Protein AF-A0A090T4Z7-F1 (afdb_monomer)

Nearest PDB structures (foldseek):
  2uyq-assembly1_A  TM=8.039E-01  e=2.221E-07  Mycobacterium leprae
  2uyo-assembly1_A  TM=7.825E-01  e=1.669E-07  Mycobacterium leprae
  2ckd-assembly2_B  TM=7.943E-01  e=3.715E-07  Mycobacterium leprae
  6id6-assembly1_A  TM=7.401E-01  e=2.313E-06  Mycobacterium tuberculosis H37Rv
  8tjj-assembly2_C  TM=3.525E-01  e=4.061E-02  uncultured bacterium

Radius of gyration: 16.21 Å; Cα contacts (8 Å, |Δi|>4): 179; chains: 1; bounding box: 37×39×41 Å

Mean predicted aligned error: 6.15 Å

Sequence (151 aa):
MGDTIFKKDATAQGVAKQRYIESLAEPDRRVIYDPYAEYFVLGAGLIKLLGHKLSVWMTRKFARGFHEHLIARTRFIDDVVNQSAAENIERYVILGAGYDSRPYRLDLPSRIKVFEVDQAEVQSQKRAKLPSIFKVPILSHMSVSILIASC

pLDDT: mean 87.09, std 16.36, range [34.16, 98.56]

Secondary structure (DSSP, 8-state):
----SS-TTHHHHHHHHHHHHHHTS-TTT-S---TTGGGG-TTHHHHHHHHHHHHHHHHHHHSTTHHHHHHHHHHHHHHHHHHHHHTT--EEEEET-TT--HHHHS---TTPEEEEEEEHHHHHHHHHHS-GGGSS--TTEEEEEE-----

Organism: NCBI:txid990268

Solvent-accessible surface area (backbone atoms only — not comparable to full-atom values): 8862 Å² total; per-residue (Å²): 139,79,82,62,92,67,60,95,46,53,68,33,33,56,54,25,39,49,44,27,42,42,42,58,37,56,85,92,72,36,87,55,79,42,93,64,25,48,60,62,28,90,60,41,70,58,51,60,74,58,31,25,72,54,52,52,52,53,44,40,73,80,39,72,62,51,61,61,50,55,51,51,52,50,44,53,52,50,52,51,50,54,55,44,62,71,65,77,54,50,70,46,78,38,77,68,31,56,61,68,53,58,90,82,72,49,94,66,60,85,75,38,34,38,34,35,33,33,46,49,67,46,51,50,54,41,59,68,47,48,63,73,87,70,69,55,88,51,95,42,61,48,74,48,59,47,83,78,76,80,128

Foldseek 3Di:
DDPDPDDPLPVLQVLLVLLLLLLQDDPVPRLDHDPQSLLSYDCSVVSNVCHNPNNVVVCCVVPNCPSVVSSVVVNVVLVVVVVVLVVPDQEAEAEQCQLPCCVPPPPRPPSYAYEYEEAPVSVVSNLVRGDPVPVPPPVRYHYDHDDPDDD

Structure (mmCIF, N/CA/C/O backbone):
data_AF-A0A090T4Z7-F1
#
_entry.id   AF-A0A090T4Z7-F1
#
loop_
_atom_site.group_PDB
_atom_site.id
_atom_site.type_symbol
_atom_site.label_atom_id
_atom_site.label_alt_id
_atom_site.label_comp_id
_atom_site.label_asym_id
_atom_site.label_entity_id
_atom_site.label_seq_id
_atom_site.pdbx_PDB_ins_code
_atom_site.Cartn_x
_atom_site.Cartn_y
_atom_site.Cartn_z
_atom_site.occupancy
_atom_site.B_iso_or_equiv
_atom_site.auth_seq_id
_atom_site.auth_comp_id
_atom_site.auth_asym_id
_atom_site.auth_atom_id
_atom_site.pdbx_PDB_model_num
ATOM 1 N N . MET A 1 1 ? 18.750 25.722 5.432 1.00 37.62 1 MET A N 1
ATOM 2 C CA . MET A 1 1 ? 18.620 24.691 4.383 1.00 37.62 1 MET A CA 1
ATOM 3 C C . MET A 1 1 ? 19.520 23.525 4.747 1.00 37.62 1 MET A C 1
ATOM 5 O O . MET A 1 1 ? 20.728 23.642 4.611 1.00 37.62 1 MET A O 1
ATOM 9 N N . GLY A 1 2 ? 18.953 22.457 5.298 1.00 40.75 2 GLY A N 1
ATOM 10 C CA . GLY A 1 2 ? 19.663 21.211 5.576 1.00 40.75 2 GLY A CA 1
ATOM 11 C C . GLY A 1 2 ? 18.868 20.093 4.932 1.00 40.75 2 GLY A C 1
ATOM 12 O O . GLY A 1 2 ? 18.084 19.435 5.609 1.00 40.75 2 GLY A O 1
ATOM 13 N N . ASP A 1 3 ? 18.989 19.962 3.613 1.00 47.12 3 ASP A N 1
ATOM 14 C CA . ASP A 1 3 ? 18.333 18.890 2.875 1.00 47.12 3 ASP A CA 1
ATOM 15 C C . ASP A 1 3 ? 18.965 17.576 3.314 1.00 47.12 3 ASP A C 1
ATOM 17 O O . ASP A 1 3 ? 20.104 17.245 2.981 1.00 47.12 3 ASP A O 1
ATOM 21 N N . THR A 1 4 ? 18.234 16.845 4.148 1.00 49.09 4 THR A N 1
ATOM 22 C CA . THR A 1 4 ? 18.629 15.518 4.588 1.00 49.09 4 THR A CA 1
ATOM 23 C C . THR A 1 4 ? 18.646 14.642 3.340 1.00 49.09 4 THR A C 1
ATOM 25 O O . THR A 1 4 ? 17.604 14.325 2.771 1.00 49.09 4 THR A O 1
ATOM 28 N N . ILE A 1 5 ? 19.847 14.255 2.907 1.00 53.69 5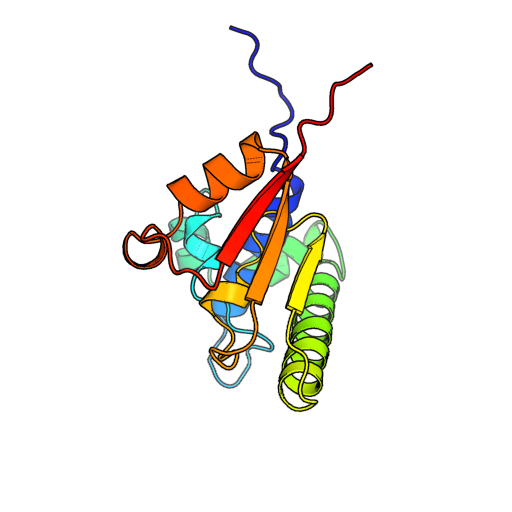 ILE A N 1
ATOM 29 C CA . ILE A 1 5 ? 20.104 13.361 1.763 1.00 53.69 5 ILE A CA 1
ATOM 30 C C . ILE A 1 5 ? 19.323 12.033 1.905 1.00 53.69 5 ILE A C 1
ATOM 32 O O . ILE A 1 5 ? 19.071 11.339 0.922 1.00 53.69 5 ILE A O 1
ATOM 36 N N . PHE A 1 6 ? 18.859 11.713 3.118 1.00 54.25 6 PHE A N 1
ATOM 37 C CA . PHE A 1 6 ? 17.991 10.587 3.427 1.00 54.25 6 PHE A CA 1
ATOM 38 C C . PHE A 1 6 ? 16.596 11.066 3.858 1.00 54.25 6 PHE A C 1
ATOM 40 O O . PHE A 1 6 ? 16.391 11.484 4.999 1.00 54.25 6 PHE A O 1
ATOM 47 N N . LYS A 1 7 ? 15.607 10.989 2.958 1.00 70.38 7 LYS A N 1
ATOM 48 C CA . LYS A 1 7 ? 14.205 11.168 3.359 1.00 70.38 7 LYS A CA 1
ATOM 49 C C . LYS A 1 7 ? 13.801 10.016 4.278 1.00 70.38 7 LYS A C 1
ATOM 51 O O . LYS A 1 7 ? 14.028 8.852 3.947 1.00 70.38 7 LYS A O 1
ATOM 56 N N . LYS A 1 8 ? 13.160 10.326 5.408 1.00 81.75 8 LYS A N 1
ATOM 57 C CA . LYS A 1 8 ? 12.750 9.326 6.414 1.00 81.75 8 LYS A CA 1
ATOM 58 C C . LYS A 1 8 ? 11.761 8.278 5.882 1.00 81.75 8 LYS A C 1
ATOM 60 O O . LYS A 1 8 ? 11.602 7.225 6.487 1.00 81.75 8 LYS A O 1
ATOM 65 N N . ASP A 1 9 ? 11.135 8.535 4.734 1.00 88.62 9 ASP A N 1
ATOM 66 C CA . ASP A 1 9 ? 10.177 7.654 4.067 1.00 88.62 9 ASP A CA 1
ATOM 67 C C . ASP A 1 9 ? 10.770 6.874 2.871 1.00 88.62 9 ASP A C 1
ATOM 69 O O . ASP A 1 9 ? 10.022 6.206 2.156 1.00 88.62 9 ASP A O 1
ATOM 73 N N . ALA A 1 10 ? 12.088 6.925 2.627 1.00 90.12 10 ALA A N 1
ATOM 74 C CA . ALA A 1 10 ? 12.709 6.318 1.442 1.00 90.12 10 ALA A CA 1
ATOM 75 C C . ALA A 1 10 ? 12.385 4.818 1.298 1.00 90.12 10 ALA A C 1
ATOM 77 O O . ALA A 1 10 ? 11.981 4.354 0.228 1.00 90.12 10 ALA A O 1
ATOM 78 N N . THR A 1 11 ? 12.477 4.061 2.395 1.00 91.25 11 THR A N 1
ATOM 79 C CA . THR A 1 11 ? 12.105 2.638 2.418 1.00 91.25 11 THR A CA 1
ATOM 80 C C . THR A 1 11 ? 10.609 2.443 2.159 1.00 91.25 11 THR A C 1
ATOM 82 O O . THR A 1 11 ? 10.229 1.549 1.402 1.00 91.25 11 THR A O 1
ATOM 85 N N . ALA A 1 12 ? 9.750 3.299 2.723 1.00 94.06 12 ALA A N 1
ATOM 86 C CA . ALA A 1 12 ? 8.305 3.240 2.505 1.00 94.06 12 ALA A CA 1
ATOM 87 C C . ALA A 1 12 ? 7.941 3.490 1.030 1.00 94.06 12 ALA A C 1
ATOM 89 O O . ALA A 1 12 ? 7.127 2.751 0.472 1.00 94.06 12 ALA A O 1
ATOM 90 N N . GLN A 1 13 ? 8.598 4.454 0.371 1.00 94.25 13 GLN A N 1
ATOM 91 C CA . GLN A 1 13 ? 8.470 4.691 -1.074 1.00 94.25 13 GLN A CA 1
ATOM 92 C C . GLN A 1 13 ? 8.916 3.474 -1.889 1.00 94.25 13 GLN A C 1
ATOM 94 O O . GLN A 1 13 ? 8.223 3.073 -2.823 1.00 94.25 13 GLN A O 1
ATOM 99 N N . GLY A 1 14 ? 10.049 2.862 -1.529 1.00 94.06 14 GLY A N 1
ATOM 100 C CA . GLY A 1 14 ? 10.571 1.675 -2.208 1.00 94.06 14 GLY A CA 1
ATOM 101 C C . GLY A 1 14 ? 9.597 0.497 -2.169 1.00 94.06 14 GLY A C 1
ATOM 102 O O . GLY A 1 14 ? 9.339 -0.124 -3.200 1.00 94.06 14 GLY A O 1
ATOM 103 N N . VAL A 1 15 ? 8.997 0.226 -1.006 1.00 96.38 15 VAL A N 1
ATOM 104 C CA . VAL A 1 15 ? 7.994 -0.840 -0.864 1.00 96.38 15 VAL A CA 1
ATOM 105 C C . VAL A 1 15 ? 6.701 -0.485 -1.609 1.00 96.38 15 VAL A C 1
ATOM 107 O O . VAL A 1 15 ? 6.181 -1.329 -2.340 1.00 96.38 15 VAL A O 1
ATOM 110 N N . ALA A 1 16 ? 6.202 0.752 -1.486 1.00 97.44 16 ALA A N 1
ATOM 111 C CA . ALA A 1 16 ? 5.013 1.202 -2.215 1.00 97.44 16 ALA A CA 1
ATOM 112 C C . ALA A 1 16 ? 5.200 1.095 -3.736 1.00 97.44 16 ALA A C 1
ATOM 114 O O . ALA A 1 16 ? 4.309 0.618 -4.432 1.00 97.44 16 ALA A O 1
ATOM 115 N N . LYS A 1 17 ? 6.392 1.422 -4.250 1.00 97.62 17 LYS A N 1
ATOM 116 C CA . LYS A 1 17 ? 6.742 1.266 -5.667 1.00 97.62 17 LYS A CA 1
ATOM 117 C C . LYS A 1 17 ? 6.597 -0.171 -6.152 1.00 97.62 17 LYS A C 1
ATOM 119 O O . LYS A 1 17 ? 6.072 -0.378 -7.239 1.00 97.62 17 LYS A O 1
ATOM 124 N N . GLN A 1 18 ? 7.037 -1.158 -5.375 1.00 98.12 18 GLN A N 1
ATOM 125 C CA . GLN A 1 18 ? 6.916 -2.558 -5.792 1.00 98.12 18 GLN A CA 1
ATOM 126 C C . GLN A 1 18 ? 5.454 -3.016 -5.816 1.00 98.12 18 GLN A C 1
ATOM 128 O O . GLN A 1 18 ? 5.050 -3.673 -6.772 1.00 98.12 18 GLN A O 1
ATOM 133 N N . ARG A 1 19 ? 4.637 -2.587 -4.842 1.00 98.44 19 ARG A N 1
ATOM 134 C CA . ARG A 1 19 ? 3.186 -2.845 -4.861 1.00 98.44 19 ARG A CA 1
ATOM 135 C C . ARG A 1 19 ? 2.483 -2.149 -6.025 1.00 98.44 19 ARG A C 1
ATOM 137 O O . ARG A 1 19 ? 1.590 -2.736 -6.628 1.00 98.44 19 ARG A O 1
ATOM 144 N N . TYR A 1 20 ? 2.910 -0.933 -6.371 1.00 98.56 20 TYR A N 1
ATOM 145 C CA . TYR A 1 20 ? 2.409 -0.230 -7.548 1.00 98.56 20 TYR A CA 1
ATOM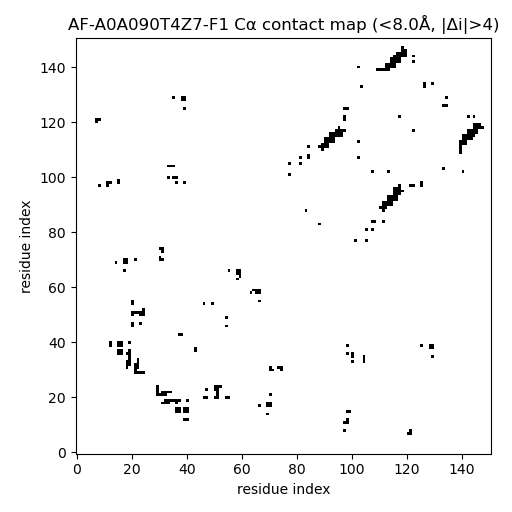 146 C C . TYR A 1 20 ? 2.748 -0.986 -8.831 1.00 98.56 20 TYR A C 1
ATOM 148 O O . TYR A 1 20 ? 1.849 -1.246 -9.621 1.00 98.56 20 TYR A O 1
ATOM 156 N N . ILE A 1 21 ? 4.015 -1.390 -9.003 1.00 98.31 21 ILE A N 1
ATOM 157 C CA . ILE A 1 21 ? 4.453 -2.197 -10.149 1.00 98.31 21 ILE A CA 1
ATOM 158 C C . ILE A 1 21 ? 3.560 -3.427 -10.280 1.00 98.31 21 ILE A C 1
ATOM 160 O O . ILE A 1 21 ? 3.002 -3.627 -11.350 1.00 98.31 21 ILE A O 1
ATOM 164 N N . GLU A 1 22 ? 3.367 -4.193 -9.203 1.00 98.44 22 GLU A N 1
ATOM 165 C CA . GLU A 1 22 ? 2.517 -5.391 -9.217 1.00 98.44 22 GLU A CA 1
ATOM 166 C C . GLU A 1 22 ? 1.052 -5.087 -9.551 1.00 98.44 22 GLU A C 1
ATOM 168 O O . GLU A 1 22 ? 0.413 -5.834 -10.283 1.00 98.44 22 GLU A O 1
ATOM 173 N N . SER A 1 23 ? 0.534 -3.944 -9.105 1.00 98.19 23 SER A N 1
ATOM 174 C CA . SER A 1 23 ? -0.836 -3.514 -9.411 1.00 98.19 23 SER A CA 1
ATOM 175 C C . SER A 1 23 ? -1.056 -3.162 -10.889 1.00 98.19 23 SER A C 1
ATOM 177 O O . SER A 1 23 ? -2.209 -3.071 -11.310 1.00 98.19 23 SER A O 1
ATOM 179 N N . LEU A 1 24 ? 0.020 -2.973 -11.668 1.00 97.94 24 LEU A N 1
ATOM 180 C CA . LEU A 1 24 ? -0.022 -2.795 -13.125 1.00 97.94 24 LEU A CA 1
ATOM 181 C C . LEU A 1 24 ? -0.104 -4.120 -13.896 1.00 97.94 24 LEU A C 1
ATOM 183 O O . LEU A 1 24 ? -0.254 -4.083 -15.116 1.00 97.94 24 LEU A O 1
ATOM 187 N N . ALA A 1 25 ? 0.070 -5.273 -13.242 1.00 97.75 25 ALA A N 1
ATOM 188 C CA . ALA A 1 25 ? -0.139 -6.558 -13.898 1.00 97.75 25 ALA A CA 1
ATOM 189 C C . ALA A 1 25 ? -1.618 -6.767 -14.243 1.00 97.75 25 ALA A C 1
ATOM 191 O O . ALA A 1 25 ? -2.514 -6.203 -13.607 1.00 97.75 25 ALA A O 1
ATOM 192 N N . GLU A 1 26 ? -1.858 -7.627 -15.234 1.00 96.62 26 GLU A N 1
ATOM 193 C CA . GLU A 1 26 ? -3.210 -8.029 -15.612 1.00 96.62 26 GLU A CA 1
ATOM 194 C C . GLU A 1 26 ? -3.973 -8.598 -14.401 1.00 96.62 26 GLU A C 1
ATOM 196 O O . GLU A 1 26 ? -3.367 -9.286 -13.566 1.00 96.62 26 GLU A O 1
ATOM 201 N N . PRO A 1 27 ? -5.288 -8.333 -14.272 1.00 95.94 27 PRO A N 1
ATOM 202 C CA . PRO A 1 27 ? -6.062 -8.734 -13.099 1.00 95.94 27 PRO A CA 1
ATOM 203 C C . PRO A 1 27 ? -6.012 -10.230 -12.766 1.00 95.94 27 PRO A C 1
ATOM 205 O O . PRO A 1 27 ? -6.080 -10.579 -11.592 1.00 95.94 27 PRO A O 1
ATOM 208 N N . ASP A 1 28 ? -5.876 -11.094 -13.773 1.00 95.25 28 ASP A N 1
ATOM 209 C CA . ASP A 1 28 ? -5.772 -12.554 -13.647 1.00 95.25 28 ASP A CA 1
ATOM 210 C C . ASP A 1 28 ? -4.366 -13.039 -13.252 1.00 95.25 28 ASP A C 1
ATOM 212 O O . ASP A 1 28 ? -4.193 -14.195 -12.871 1.00 95.25 28 ASP A O 1
ATOM 216 N N . ARG A 1 29 ? -3.352 -12.169 -13.341 1.00 94.62 29 ARG A N 1
ATOM 217 C CA . ARG A 1 29 ? -1.941 -12.507 -13.084 1.00 94.62 29 ARG A CA 1
ATOM 218 C C . ARG A 1 29 ? -1.357 -11.844 -11.847 1.00 94.62 29 ARG A C 1
ATOM 220 O O . ARG A 1 29 ? -0.346 -12.327 -11.341 1.00 94.62 29 ARG A O 1
ATOM 227 N N . ARG A 1 30 ? -1.939 -10.733 -11.395 1.00 96.38 30 ARG A N 1
ATOM 228 C CA . ARG A 1 30 ? -1.458 -9.997 -10.222 1.00 96.38 30 ARG A CA 1
ATOM 229 C C . ARG A 1 30 ? -1.738 -10.768 -8.931 1.00 96.38 30 ARG A C 1
ATOM 231 O O . ARG A 1 30 ? -2.831 -11.288 -8.724 1.00 96.38 30 ARG A O 1
ATOM 238 N N . VAL A 1 31 ? -0.768 -10.789 -8.030 1.00 97.75 31 VAL A N 1
ATOM 239 C CA . VAL A 1 31 ? -0.862 -11.430 -6.709 1.00 97.75 31 VAL A CA 1
ATOM 240 C C . VAL A 1 31 ? -1.549 -10.511 -5.696 1.00 97.75 31 VAL A C 1
ATOM 242 O O . VAL A 1 31 ? -2.280 -10.970 -4.816 1.00 97.75 31 VAL A O 1
ATOM 245 N N . ILE A 1 32 ? -1.320 -9.203 -5.818 1.00 98.00 32 ILE A N 1
ATOM 246 C CA . ILE A 1 32 ? -1.961 -8.171 -5.000 1.00 98.00 32 ILE A CA 1
ATOM 247 C C . ILE A 1 32 ? -2.470 -7.032 -5.880 1.00 98.00 32 ILE A C 1
ATOM 249 O O . ILE A 1 32 ? -2.007 -6.829 -7.001 1.00 98.00 32 ILE A O 1
ATOM 253 N N . TYR A 1 33 ? -3.386 -6.242 -5.328 1.00 97.94 33 TYR A N 1
ATOM 254 C CA . TYR A 1 33 ? -3.804 -4.976 -5.910 1.00 97.94 33 TYR A CA 1
ATOM 255 C C . TYR A 1 33 ? -3.830 -3.893 -4.834 1.00 97.94 33 TYR A C 1
ATOM 257 O O . TYR A 1 33 ? -4.532 -4.011 -3.830 1.00 97.94 33 TYR A O 1
ATOM 265 N N . ASP A 1 34 ? -3.037 -2.848 -5.043 1.00 97.81 34 ASP A N 1
ATOM 266 C CA . ASP A 1 34 ? -2.942 -1.673 -4.187 1.00 97.81 34 ASP A CA 1
ATOM 267 C C . ASP A 1 34 ? -3.254 -0.423 -5.027 1.00 97.81 34 ASP A C 1
ATOM 269 O O . ASP A 1 34 ? -2.339 0.170 -5.610 1.00 97.81 34 ASP A O 1
ATOM 273 N N . PRO A 1 35 ? -4.535 -0.013 -5.111 1.00 96.06 35 PRO A N 1
ATOM 274 C CA . PRO A 1 35 ? -4.949 1.117 -5.944 1.00 96.06 35 PRO A CA 1
ATOM 275 C C . PRO A 1 35 ? -4.365 2.452 -5.470 1.00 96.06 35 PRO A C 1
ATOM 277 O O . PRO A 1 35 ? -4.391 3.429 -6.208 1.00 96.06 35 PRO A O 1
ATOM 280 N N . TYR A 1 36 ? -3.826 2.512 -4.251 1.00 96.38 36 TYR A N 1
ATOM 281 C CA . TYR A 1 36 ? -3.319 3.749 -3.666 1.00 96.38 36 TYR A CA 1
ATOM 282 C C . TYR A 1 36 ? -1.795 3.852 -3.714 1.00 96.38 36 TYR A C 1
ATOM 284 O O . TYR A 1 36 ? -1.245 4.917 -3.435 1.00 96.38 36 TYR A O 1
ATOM 292 N N . ALA A 1 37 ? -1.098 2.774 -4.089 1.00 96.88 37 ALA A N 1
ATOM 293 C CA . ALA A 1 37 ? 0.359 2.761 -4.159 1.00 96.88 37 ALA A CA 1
ATOM 294 C C . ALA A 1 37 ? 0.911 3.841 -5.100 1.00 96.88 37 ALA A C 1
ATOM 296 O O . ALA A 1 37 ? 1.972 4.402 -4.826 1.00 96.88 37 ALA A O 1
ATOM 297 N N . GLU A 1 38 ? 0.191 4.168 -6.177 1.00 96.06 38 GLU A N 1
ATOM 298 C CA . GLU A 1 38 ? 0.640 5.140 -7.177 1.00 96.06 38 GLU A CA 1
ATOM 299 C C . GLU A 1 38 ? 0.849 6.548 -6.606 1.00 96.06 38 GLU A C 1
ATOM 301 O O . GLU A 1 38 ? 1.799 7.231 -6.988 1.00 96.06 38 GLU A O 1
ATOM 306 N N . TYR A 1 39 ? 0.042 6.953 -5.619 1.00 95.25 39 TYR A N 1
ATOM 307 C CA . TYR A 1 39 ? 0.133 8.275 -4.989 1.00 95.25 39 TYR A CA 1
ATOM 308 C C . TYR A 1 39 ? 1.413 8.467 -4.169 1.00 95.25 39 TYR A C 1
ATOM 310 O O . TYR A 1 39 ? 1.820 9.595 -3.882 1.00 95.25 39 TYR A O 1
ATOM 318 N N . PHE A 1 40 ? 2.072 7.374 -3.784 1.00 94.06 40 PHE A N 1
ATOM 319 C CA . PHE A 1 40 ? 3.283 7.411 -2.968 1.00 94.06 40 PHE A CA 1
ATOM 320 C C . PHE A 1 40 ? 4.574 7.370 -3.787 1.00 94.06 40 PHE A C 1
ATOM 322 O O . PHE A 1 40 ? 5.656 7.558 -3.223 1.00 94.06 40 PHE A O 1
ATOM 329 N N . VAL A 1 41 ? 4.477 7.134 -5.098 1.00 92.44 41 VAL A N 1
ATOM 330 C CA . VAL A 1 41 ? 5.615 6.799 -5.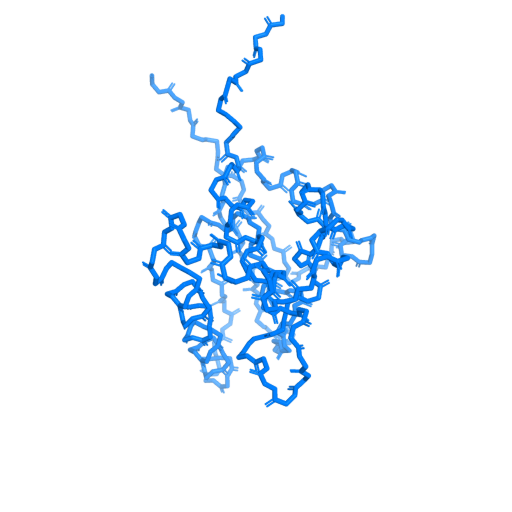955 1.00 92.44 41 VAL A CA 1
ATOM 331 C C . VAL A 1 41 ? 5.965 7.967 -6.867 1.00 92.44 41 VAL A C 1
ATOM 333 O O . VAL A 1 41 ? 5.220 8.340 -7.772 1.00 92.44 41 VAL A O 1
ATOM 336 N N . LEU A 1 42 ? 7.166 8.512 -6.676 1.00 89.75 42 LEU A N 1
ATOM 337 C CA . LEU A 1 42 ? 7.735 9.468 -7.620 1.00 89.75 42 LEU A CA 1
ATOM 338 C C . LEU A 1 42 ? 7.935 8.794 -8.986 1.00 89.75 42 LEU A C 1
ATOM 340 O O . LEU A 1 42 ? 8.539 7.725 -9.082 1.00 89.75 42 LEU A O 1
ATOM 344 N N . GLY A 1 43 ? 7.426 9.426 -10.047 1.00 92.25 43 GLY A N 1
ATOM 345 C CA . GLY A 1 43 ? 7.513 8.895 -11.409 1.00 92.25 43 GLY A CA 1
ATOM 346 C C . GLY A 1 43 ? 6.503 7.788 -11.736 1.00 92.25 43 GLY A C 1
ATOM 347 O O . GLY A 1 43 ? 6.741 7.031 -12.676 1.00 92.25 43 GLY A O 1
ATOM 348 N N . ALA A 1 44 ? 5.383 7.688 -11.006 1.00 93.81 44 ALA A N 1
ATOM 349 C CA . ALA A 1 44 ? 4.331 6.695 -11.262 1.00 93.81 44 ALA A CA 1
ATOM 350 C C . ALA A 1 44 ? 3.905 6.627 -12.744 1.00 93.81 44 ALA A C 1
ATOM 352 O O . ALA A 1 44 ? 3.857 5.541 -13.312 1.00 93.81 44 ALA A O 1
ATOM 353 N N . GLY A 1 45 ? 3.717 7.772 -13.414 1.00 95.81 45 GLY A N 1
ATOM 354 C CA . GLY A 1 45 ? 3.371 7.812 -14.842 1.00 95.81 45 GLY A CA 1
ATOM 355 C C . GLY A 1 45 ? 4.414 7.162 -15.763 1.00 95.81 45 GLY A C 1
ATOM 356 O O . GLY A 1 45 ? 4.051 6.443 -16.691 1.00 95.81 45 GLY A O 1
ATOM 357 N N . LEU A 1 46 ? 5.709 7.337 -15.475 1.00 95.94 46 LEU A N 1
ATOM 358 C CA . LEU A 1 46 ? 6.783 6.681 -16.228 1.00 95.94 46 LEU A CA 1
ATOM 359 C C . LEU A 1 46 ? 6.795 5.169 -15.972 1.00 95.94 46 LEU A C 1
ATOM 361 O O . LEU A 1 46 ? 6.942 4.387 -16.905 1.00 95.94 46 LEU A O 1
ATOM 365 N N . ILE A 1 47 ? 6.602 4.743 -14.722 1.00 96.19 47 ILE A N 1
ATOM 366 C CA . ILE A 1 47 ? 6.508 3.317 -14.375 1.00 96.19 47 ILE A CA 1
ATOM 367 C C . ILE A 1 47 ? 5.300 2.676 -15.072 1.00 96.19 47 ILE A C 1
ATOM 369 O O . ILE A 1 47 ? 5.421 1.579 -15.612 1.00 96.19 47 ILE A O 1
ATOM 373 N N . LYS A 1 48 ? 4.165 3.383 -15.128 1.00 96.31 48 LYS A N 1
ATOM 374 C CA . LYS A 1 48 ? 2.971 2.954 -15.865 1.00 96.31 48 LYS A CA 1
ATOM 375 C C . LYS A 1 48 ? 3.257 2.765 -17.351 1.00 96.31 48 LYS A C 1
ATOM 377 O O . LYS A 1 48 ? 2.860 1.749 -17.906 1.00 96.31 48 LYS A O 1
ATOM 382 N N . LEU A 1 49 ? 3.976 3.706 -17.968 1.00 97.19 49 LEU A N 1
ATOM 383 C CA . LEU A 1 49 ? 4.379 3.625 -19.375 1.00 97.19 49 LEU A CA 1
ATOM 384 C C . LEU A 1 49 ? 5.306 2.429 -19.648 1.00 97.19 49 LEU A C 1
ATOM 386 O O . LEU A 1 49 ? 5.153 1.755 -20.660 1.00 97.19 49 LEU A O 1
ATOM 390 N N . LEU A 1 50 ? 6.250 2.147 -18.744 1.00 96.69 50 LEU A N 1
ATOM 391 C CA . LEU A 1 50 ? 7.141 0.983 -18.845 1.00 96.69 50 LEU A CA 1
ATOM 392 C C . LEU A 1 50 ? 6.390 -0.345 -18.636 1.00 96.69 50 LEU A C 1
ATOM 394 O O . LEU A 1 50 ? 6.795 -1.378 -19.169 1.00 96.69 50 LEU A O 1
ATOM 398 N N . GLY A 1 51 ? 5.304 -0.321 -17.862 1.00 96.69 51 GLY A N 1
ATOM 399 C CA . GLY A 1 51 ? 4.461 -1.473 -17.563 1.00 96.69 51 GLY A CA 1
ATOM 400 C C . GLY A 1 51 ? 5.078 -2.455 -16.559 1.00 96.69 51 GLY A C 1
ATOM 401 O O . GLY A 1 51 ? 6.242 -2.344 -16.152 1.00 96.69 51 GLY A O 1
ATOM 402 N N . HIS A 1 52 ? 4.277 -3.446 -16.152 1.00 97.56 52 HIS A N 1
ATOM 403 C CA . HIS A 1 52 ? 4.650 -4.444 -15.138 1.00 97.56 52 HIS A CA 1
ATOM 404 C C . HIS A 1 52 ? 5.894 -5.252 -15.529 1.00 97.56 52 HIS A C 1
ATOM 406 O O . HIS A 1 52 ? 6.900 -5.210 -14.822 1.00 97.56 52 HIS A O 1
ATOM 412 N N . LYS A 1 53 ? 5.870 -5.933 -16.685 1.00 96.88 53 LYS A N 1
ATOM 413 C CA . LYS A 1 53 ? 6.925 -6.883 -17.094 1.00 96.88 53 LYS A CA 1
ATOM 414 C C . LYS A 1 53 ? 8.318 -6.251 -17.122 1.00 96.88 53 LYS A C 1
ATOM 416 O O . LYS A 1 53 ? 9.263 -6.825 -16.579 1.00 96.88 53 LYS A O 1
ATOM 421 N N . LEU A 1 54 ? 8.447 -5.071 -17.731 1.00 97.31 54 LEU A N 1
ATOM 422 C CA . LEU A 1 54 ? 9.726 -4.368 -17.830 1.00 97.31 54 LEU A CA 1
ATOM 423 C C . LEU A 1 54 ? 10.189 -3.851 -16.461 1.00 97.31 54 LEU A C 1
ATOM 425 O O . LEU A 1 54 ? 11.361 -3.991 -16.115 1.00 97.31 54 LEU A O 1
ATOM 429 N N . SER A 1 55 ? 9.273 -3.317 -15.649 1.00 97.19 55 SER A N 1
ATOM 430 C CA . SER A 1 55 ? 9.582 -2.818 -14.302 1.00 97.19 55 SER A CA 1
ATOM 431 C C . SER A 1 55 ? 10.045 -3.926 -13.347 1.00 97.19 55 SER A C 1
ATOM 433 O O . SER A 1 55 ? 11.003 -3.736 -12.588 1.00 97.19 55 SER A O 1
ATOM 435 N N . VAL A 1 56 ? 9.415 -5.104 -13.414 1.00 96.94 56 VAL A N 1
ATOM 436 C CA . VAL A 1 56 ? 9.837 -6.299 -12.668 1.00 96.94 56 VAL A CA 1
ATOM 437 C C . VAL A 1 56 ? 11.192 -6.790 -13.167 1.00 96.94 56 VAL A C 1
ATOM 439 O O . VAL A 1 56 ? 12.083 -7.038 -12.356 1.00 96.94 56 VAL A O 1
ATOM 442 N N . TRP A 1 57 ? 11.392 -6.879 -14.487 1.00 97.31 57 TRP A N 1
ATOM 443 C CA . TRP A 1 57 ? 12.678 -7.276 -15.071 1.00 97.31 57 TRP A CA 1
ATOM 444 C C . TRP A 1 57 ? 13.828 -6.365 -14.616 1.00 97.31 57 TRP A C 1
ATOM 446 O O . TRP A 1 57 ? 14.863 -6.865 -14.171 1.00 97.31 57 TRP A O 1
ATOM 456 N N . MET A 1 58 ? 13.635 -5.042 -14.643 1.00 96.38 58 MET A N 1
ATOM 457 C CA . MET A 1 58 ? 14.635 -4.092 -14.146 1.00 96.38 58 MET A CA 1
ATOM 458 C C . MET A 1 58 ? 14.908 -4.299 -12.656 1.00 96.38 58 MET A C 1
ATOM 460 O O . MET A 1 58 ? 16.066 -4.374 -12.254 1.00 96.38 58 MET A O 1
ATOM 464 N N . THR A 1 59 ? 13.859 -4.443 -11.839 1.00 94.75 59 THR A N 1
ATOM 465 C CA . THR A 1 59 ? 14.012 -4.680 -10.396 1.00 94.75 59 THR A CA 1
ATOM 466 C C . THR A 1 59 ? 14.820 -5.951 -10.130 1.00 94.75 59 THR A C 1
ATOM 468 O O . THR A 1 59 ? 15.765 -5.913 -9.348 1.00 94.75 59 THR A O 1
ATOM 471 N N . ARG A 1 60 ? 14.532 -7.049 -10.843 1.00 94.69 60 ARG A N 1
ATOM 472 C CA . ARG A 1 60 ? 15.283 -8.314 -10.746 1.00 94.69 60 ARG A CA 1
ATOM 473 C C . ARG A 1 60 ? 16.756 -8.167 -11.125 1.00 94.69 60 ARG A C 1
ATOM 475 O O . ARG A 1 60 ? 17.586 -8.860 -10.544 1.00 94.69 60 ARG A O 1
ATOM 482 N N . LYS A 1 61 ? 17.078 -7.292 -12.084 1.00 95.94 61 LYS A N 1
ATOM 483 C CA . LYS A 1 61 ? 18.459 -7.034 -12.520 1.00 95.94 61 LYS A CA 1
ATOM 484 C C . LYS A 1 61 ? 19.295 -6.354 -11.431 1.00 95.94 61 LYS A C 1
ATOM 486 O O . LYS A 1 61 ? 20.471 -6.670 -11.303 1.00 95.94 61 LYS A O 1
ATOM 491 N N . PHE A 1 62 ? 18.695 -5.454 -10.651 1.00 93.62 62 PHE A N 1
ATOM 492 C CA . PHE A 1 62 ? 19.380 -4.762 -9.552 1.00 93.62 62 PHE A CA 1
ATOM 493 C C . PHE A 1 62 ? 19.317 -5.524 -8.222 1.00 93.62 62 PHE A C 1
ATOM 495 O O . PHE A 1 62 ? 20.263 -5.475 -7.444 1.00 93.62 62 PHE A O 1
ATOM 502 N N . ALA A 1 63 ? 18.211 -6.220 -7.955 1.00 94.19 63 ALA A N 1
ATOM 503 C CA . ALA A 1 63 ? 17.959 -6.928 -6.705 1.00 94.19 63 ALA A CA 1
ATOM 504 C C . ALA A 1 63 ? 17.109 -8.181 -6.969 1.00 94.19 63 ALA A C 1
ATOM 506 O O . ALA A 1 63 ? 15.873 -8.157 -6.950 1.00 94.19 63 ALA A O 1
ATOM 507 N N . ARG A 1 64 ? 17.781 -9.301 -7.247 1.00 95.56 64 ARG A N 1
ATOM 508 C CA . ARG A 1 64 ? 17.126 -10.577 -7.558 1.00 95.56 64 ARG A CA 1
ATOM 509 C C . ARG A 1 64 ? 16.229 -11.030 -6.397 1.00 95.56 64 ARG A C 1
ATOM 511 O O . ARG A 1 64 ? 16.677 -11.086 -5.259 1.00 95.56 64 ARG A O 1
ATOM 518 N N . GLY A 1 65 ? 14.974 -11.374 -6.695 1.00 94.69 65 GLY A N 1
ATOM 519 C CA . GLY A 1 65 ? 13.999 -11.866 -5.711 1.00 94.69 65 GLY A CA 1
ATOM 520 C C . GLY A 1 65 ? 13.333 -10.782 -4.854 1.00 94.69 65 GLY A C 1
ATOM 521 O O . GLY A 1 65 ? 12.422 -11.085 -4.087 1.00 94.69 65 GLY A O 1
ATOM 522 N N . PHE A 1 66 ? 13.765 -9.521 -4.962 1.00 95.88 66 PHE A N 1
ATOM 523 C CA . PHE A 1 66 ? 13.269 -8.446 -4.103 1.00 95.88 66 PHE A CA 1
ATOM 524 C C . PHE A 1 66 ? 11.796 -8.112 -4.360 1.00 95.88 66 PHE A C 1
ATOM 526 O O . PHE A 1 66 ? 11.027 -7.940 -3.414 1.00 95.88 66 PHE A O 1
ATOM 533 N N . HIS A 1 67 ? 11.397 -8.047 -5.633 1.00 97.50 67 HIS A N 1
ATOM 534 C CA . HIS A 1 67 ? 10.007 -7.803 -6.009 1.00 97.50 67 HIS A CA 1
ATOM 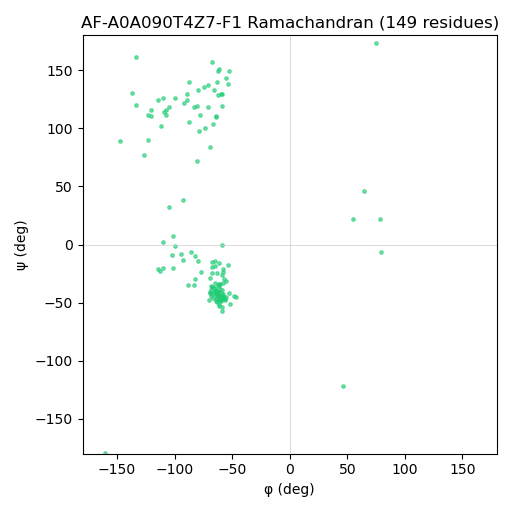535 C C . HIS A 1 67 ? 9.108 -8.921 -5.469 1.00 97.50 67 HIS A C 1
ATOM 537 O O . HIS A 1 67 ? 8.174 -8.659 -4.718 1.00 97.50 67 HIS A O 1
ATOM 543 N N . GLU A 1 68 ? 9.459 -10.173 -5.760 1.00 97.38 68 GLU A N 1
ATOM 544 C CA . GLU A 1 68 ? 8.710 -11.361 -5.351 1.00 97.38 68 GLU A CA 1
ATOM 545 C C . GLU A 1 68 ? 8.567 -11.439 -3.833 1.00 97.38 68 GLU A C 1
ATOM 547 O O . GLU A 1 68 ? 7.472 -11.680 -3.333 1.00 97.38 68 GLU A O 1
ATOM 552 N N . HIS A 1 69 ? 9.649 -11.177 -3.094 1.00 97.69 69 HIS A N 1
ATOM 553 C CA . HIS A 1 69 ? 9.622 -11.155 -1.636 1.00 97.69 69 HIS A CA 1
ATOM 554 C C . HIS A 1 69 ? 8.635 -10.112 -1.100 1.00 97.69 69 HIS A C 1
ATOM 556 O O . HIS A 1 69 ? 7.827 -10.419 -0.224 1.00 97.69 69 HIS A O 1
ATOM 562 N N . LEU A 1 70 ? 8.665 -8.880 -1.621 1.00 97.94 70 LEU A N 1
ATOM 563 C CA . LEU A 1 70 ? 7.779 -7.816 -1.149 1.00 97.94 70 LEU A CA 1
ATOM 564 C C . LEU A 1 70 ? 6.311 -8.066 -1.499 1.00 97.94 70 LEU A C 1
ATOM 566 O O . LEU A 1 70 ? 5.437 -7.749 -0.686 1.00 97.94 70 LEU A O 1
ATOM 570 N N . ILE A 1 71 ? 6.037 -8.648 -2.666 1.00 98.31 71 ILE A N 1
ATOM 571 C CA . ILE A 1 71 ? 4.681 -9.016 -3.074 1.00 98.31 71 ILE A CA 1
ATOM 572 C C . ILE A 1 71 ? 4.161 -10.190 -2.241 1.00 98.31 71 ILE A C 1
ATOM 574 O O . ILE A 1 71 ? 3.081 -10.077 -1.661 1.00 98.31 71 ILE A O 1
ATOM 578 N N . ALA A 1 72 ? 4.951 -11.254 -2.072 1.00 98.25 72 ALA A N 1
ATOM 579 C CA . ALA A 1 72 ? 4.588 -12.398 -1.236 1.00 98.25 72 ALA A CA 1
ATOM 580 C C . ALA A 1 72 ? 4.356 -11.985 0.224 1.00 98.25 72 ALA A C 1
ATOM 582 O O . ALA A 1 72 ? 3.344 -12.347 0.819 1.00 98.25 72 ALA A O 1
ATOM 583 N N . ARG A 1 73 ? 5.239 -11.147 0.785 1.00 98.12 73 ARG A N 1
ATOM 584 C CA . ARG A 1 73 ? 5.075 -10.584 2.133 1.00 98.12 73 ARG A CA 1
ATOM 585 C C . ARG A 1 73 ? 3.791 -9.770 2.252 1.00 98.12 73 ARG A C 1
ATOM 587 O O . ARG A 1 73 ? 3.107 -9.849 3.266 1.00 98.12 73 ARG A O 1
ATOM 594 N N . THR A 1 74 ? 3.471 -8.967 1.237 1.00 98.12 74 THR A N 1
ATOM 595 C CA . THR A 1 74 ? 2.244 -8.164 1.248 1.00 98.12 74 THR A CA 1
ATOM 596 C C . THR A 1 74 ? 1.015 -9.063 1.243 1.00 98.12 74 THR A C 1
ATOM 598 O O . THR A 1 74 ? 0.158 -8.879 2.103 1.00 98.12 74 THR A O 1
ATOM 601 N N . ARG A 1 75 ? 0.975 -10.059 0.347 1.00 98.38 75 ARG A N 1
ATOM 602 C CA . ARG A 1 75 ? -0.126 -11.020 0.241 1.00 98.38 75 ARG A CA 1
ATOM 603 C C . ARG A 1 75 ? -0.329 -11.813 1.527 1.00 98.38 75 ARG A C 1
ATOM 605 O O . ARG A 1 75 ? -1.444 -11.870 2.021 1.00 98.38 75 ARG A O 1
ATOM 612 N N . PHE A 1 76 ? 0.748 -12.357 2.089 1.00 98.38 76 PHE A N 1
ATOM 613 C CA . PHE A 1 76 ? 0.686 -13.126 3.329 1.00 98.38 76 PHE A CA 1
ATOM 614 C C . PHE A 1 76 ? 0.062 -12.318 4.472 1.00 98.38 76 PHE A C 1
ATOM 616 O O . PHE A 1 76 ? -0.835 -12.796 5.156 1.00 98.38 76 PHE A O 1
ATOM 623 N N . ILE A 1 77 ? 0.495 -11.067 4.657 1.00 97.62 77 ILE A N 1
ATOM 624 C CA . ILE A 1 77 ? -0.066 -10.207 5.705 1.00 97.62 77 ILE A CA 1
ATOM 625 C C . ILE A 1 77 ? -1.532 -9.857 5.403 1.00 97.62 77 ILE A C 1
ATOM 627 O O . ILE A 1 77 ? -2.326 -9.790 6.332 1.00 97.62 77 ILE A O 1
ATOM 631 N N . ASP A 1 78 ? -1.910 -9.650 4.137 1.00 97.44 78 ASP A N 1
ATOM 632 C CA . ASP A 1 78 ? -3.313 -9.408 3.770 1.00 97.44 78 ASP A CA 1
ATOM 633 C C . ASP A 1 78 ? -4.203 -10.603 4.122 1.00 97.44 78 ASP A C 1
ATOM 635 O O . ASP A 1 78 ? -5.285 -10.413 4.671 1.00 97.44 78 ASP A O 1
ATOM 639 N N . ASP A 1 79 ? -3.735 -11.821 3.843 1.00 97.25 79 ASP A N 1
ATOM 640 C CA . ASP A 1 79 ? -4.449 -13.054 4.177 1.00 97.25 79 ASP A CA 1
ATOM 641 C C . ASP A 1 79 ? -4.639 -13.189 5.692 1.00 97.25 79 ASP A C 1
ATOM 643 O O . ASP A 1 79 ? -5.757 -13.425 6.147 1.00 97.25 79 ASP A O 1
ATOM 647 N N . VAL A 1 80 ? -3.584 -12.940 6.477 1.00 95.69 80 VAL A N 1
ATOM 648 C CA . VAL A 1 80 ? -3.659 -12.936 7.947 1.00 95.69 80 VAL A CA 1
ATOM 649 C C . VAL A 1 80 ? -4.650 -11.885 8.448 1.00 95.69 80 VAL A C 1
ATOM 651 O O . VAL A 1 80 ? -5.493 -12.190 9.287 1.00 95.69 80 VAL A O 1
ATOM 654 N N . VAL A 1 81 ? -4.595 -10.656 7.926 1.00 94.69 81 VAL A N 1
ATOM 655 C CA . VAL A 1 81 ? -5.502 -9.577 8.346 1.00 94.69 81 VAL A CA 1
ATOM 656 C C . VAL A 1 81 ? -6.953 -9.915 8.016 1.00 94.69 81 VAL A C 1
ATOM 658 O O . VAL A 1 81 ? -7.818 -9.732 8.868 1.00 94.69 81 VAL A O 1
ATOM 661 N N . ASN A 1 82 ? -7.229 -10.434 6.818 1.00 93.94 82 ASN A N 1
ATOM 662 C CA . ASN A 1 82 ? -8.581 -10.822 6.416 1.00 93.94 82 ASN A CA 1
ATOM 663 C C . ASN A 1 82 ? -9.112 -11.987 7.259 1.00 93.94 82 ASN A C 1
ATOM 665 O O . ASN A 1 82 ? -10.266 -11.955 7.685 1.00 93.94 82 ASN A O 1
ATOM 669 N N . GLN A 1 83 ? -8.271 -12.986 7.544 1.00 94.00 83 GLN A N 1
ATOM 670 C CA . GLN A 1 83 ? -8.638 -14.093 8.422 1.00 94.00 83 GLN A CA 1
ATOM 671 C C . GLN A 1 83 ? -8.961 -13.588 9.832 1.00 94.00 83 GLN A C 1
ATOM 673 O O . GLN A 1 83 ? -10.043 -13.853 10.349 1.00 94.00 83 GLN A O 1
ATOM 678 N N . SER A 1 84 ? -8.082 -12.785 10.435 1.00 91.94 84 SER A N 1
ATOM 679 C CA . SER A 1 84 ? -8.324 -12.240 11.774 1.00 91.94 84 SER A CA 1
ATOM 680 C C . SER A 1 84 ? -9.527 -11.292 11.812 1.00 91.94 84 SER A C 1
ATOM 682 O O . SER A 1 84 ? -10.259 -11.267 12.797 1.00 91.94 84 SER A O 1
ATOM 684 N N . ALA A 1 85 ? -9.794 -10.543 10.738 1.00 89.94 85 ALA A N 1
ATOM 685 C CA . ALA A 1 85 ? -10.982 -9.698 10.628 1.00 89.94 85 ALA A CA 1
ATOM 686 C C . ALA A 1 85 ? -12.297 -10.503 10.658 1.00 89.94 85 ALA A C 1
ATOM 688 O O . ALA A 1 85 ? -13.328 -9.967 11.080 1.00 89.94 85 ALA A O 1
ATOM 689 N N . ALA A 1 86 ? -12.271 -11.784 10.279 1.00 89.00 86 ALA A N 1
ATOM 690 C CA . ALA A 1 86 ? -13.401 -12.695 10.450 1.00 89.00 86 ALA A CA 1
ATOM 691 C C . ALA A 1 86 ? -13.560 -13.187 11.907 1.00 89.00 86 ALA A C 1
ATOM 693 O O . ALA A 1 86 ? -14.669 -13.511 12.327 1.00 89.00 86 ALA A O 1
ATOM 694 N N . GLU A 1 87 ? -12.495 -13.170 12.713 1.00 86.50 87 GLU A N 1
ATOM 695 C CA . GLU A 1 87 ? -12.419 -13.764 14.061 1.00 86.50 87 GLU A CA 1
ATOM 696 C C . GLU A 1 87 ? -12.764 -12.786 15.212 1.00 86.50 87 GLU A C 1
ATOM 698 O O . GLU A 1 87 ? -12.174 -12.826 16.286 1.00 86.50 87 GLU A O 1
ATOM 703 N N . ASN A 1 88 ? -13.749 -11.897 15.032 1.00 84.25 88 ASN A N 1
ATOM 704 C CA . ASN A 1 88 ? -14.220 -10.951 16.069 1.00 84.25 88 ASN A CA 1
ATOM 705 C C . ASN A 1 88 ? -13.149 -10.033 16.701 1.00 84.25 88 ASN A C 1
ATOM 707 O O . ASN A 1 88 ? -13.386 -9.458 17.763 1.00 84.25 88 ASN A O 1
ATOM 711 N N . ILE A 1 89 ? -12.009 -9.800 16.041 1.00 89.69 89 ILE A N 1
ATOM 712 C CA . ILE A 1 89 ? -11.063 -8.777 16.506 1.00 89.69 89 ILE A CA 1
ATOM 713 C C . ILE A 1 89 ? -11.706 -7.381 16.472 1.00 89.69 89 ILE A C 1
ATOM 715 O O . ILE A 1 89 ? -12.538 -7.079 15.614 1.00 89.69 89 ILE A O 1
ATOM 719 N N . GLU A 1 90 ? -11.282 -6.512 17.390 1.00 89.81 90 GLU A N 1
ATOM 720 C CA . GLU A 1 90 ? -11.763 -5.124 17.479 1.00 89.81 90 GLU A CA 1
ATOM 721 C C . GLU A 1 90 ? -10.707 -4.087 17.079 1.00 89.81 90 GLU A C 1
ATOM 723 O O . GLU A 1 90 ? -11.034 -2.931 16.812 1.00 89.81 90 GLU A O 1
ATOM 728 N N . ARG A 1 91 ? -9.420 -4.455 17.100 1.00 91.31 91 ARG A N 1
ATOM 729 C CA . ARG A 1 91 ? -8.301 -3.518 16.933 1.00 91.31 91 ARG A CA 1
ATOM 730 C C . ARG A 1 91 ? -7.244 -4.110 16.017 1.00 91.31 91 ARG A C 1
ATOM 732 O O . ARG A 1 91 ? -6.782 -5.221 16.249 1.00 91.31 91 ARG A O 1
ATOM 739 N N . TYR A 1 92 ? -6.830 -3.332 15.026 1.00 93.06 92 TYR A N 1
ATOM 740 C CA . TYR A 1 92 ? -5.737 -3.661 14.122 1.00 93.06 92 TYR A CA 1
ATOM 741 C C . TYR A 1 92 ? -4.659 -2.583 14.238 1.00 93.06 92 TYR A C 1
ATOM 743 O O . TYR A 1 92 ? -4.908 -1.420 13.937 1.00 93.06 92 TYR A O 1
ATOM 751 N N . VAL A 1 93 ? -3.470 -2.949 14.715 1.00 94.12 93 VAL A N 1
ATOM 752 C CA . VAL A 1 93 ? -2.358 -2.008 14.908 1.00 94.12 93 VAL A CA 1
ATOM 753 C C . VAL A 1 93 ? -1.267 -2.292 13.883 1.00 94.12 93 VAL A C 1
ATOM 755 O O . VAL A 1 93 ? -0.774 -3.415 13.796 1.00 94.12 93 VAL A O 1
ATOM 758 N N . ILE A 1 94 ? -0.869 -1.267 13.131 1.00 94.06 94 ILE A N 1
ATOM 759 C CA . ILE A 1 94 ? 0.217 -1.330 12.152 1.00 94.06 94 ILE A CA 1
ATOM 760 C C . ILE A 1 94 ? 1.414 -0.564 12.713 1.00 94.06 94 ILE A C 1
ATOM 762 O O . ILE A 1 94 ? 1.375 0.661 12.833 1.00 94.06 94 ILE A O 1
ATOM 766 N N . LEU A 1 95 ? 2.481 -1.287 13.053 1.00 94.12 95 LEU A N 1
ATOM 767 C CA . LEU A 1 95 ? 3.736 -0.711 13.538 1.00 94.12 95 LEU A CA 1
ATOM 768 C C . LEU A 1 95 ? 4.670 -0.414 12.362 1.00 94.12 95 LEU A C 1
ATOM 770 O O . LEU A 1 95 ? 4.900 -1.285 11.525 1.00 94.12 95 LEU A O 1
ATOM 774 N N . GLY A 1 96 ? 5.212 0.804 12.301 1.00 92.50 96 GLY A N 1
ATOM 775 C CA . GLY A 1 96 ? 5.998 1.255 11.149 1.00 92.50 96 GLY A CA 1
ATOM 776 C C . GLY A 1 96 ? 5.137 1.335 9.889 1.00 92.50 96 GLY A C 1
ATOM 777 O O . GLY A 1 96 ? 5.504 0.798 8.842 1.00 92.50 96 GLY A O 1
ATOM 778 N N . ALA A 1 97 ? 3.948 1.932 10.017 1.00 93.88 97 ALA A N 1
ATOM 779 C CA . ALA A 1 97 ? 2.918 1.898 8.985 1.00 93.88 97 ALA A CA 1
ATOM 780 C C . ALA A 1 97 ? 3.358 2.491 7.637 1.00 93.88 97 ALA A C 1
ATOM 782 O O . ALA A 1 97 ? 2.827 2.091 6.607 1.00 93.88 97 ALA A O 1
ATOM 783 N N . GLY A 1 98 ? 4.317 3.415 7.597 1.00 94.69 98 GLY A N 1
ATOM 784 C CA . GLY A 1 98 ? 4.875 3.986 6.376 1.00 94.69 98 GLY A CA 1
ATOM 785 C C . GLY A 1 98 ? 3.793 4.387 5.373 1.00 94.69 98 GLY A C 1
ATOM 786 O O . GLY A 1 98 ? 2.885 5.153 5.680 1.00 94.69 98 GLY A O 1
ATOM 787 N N . TYR A 1 99 ? 3.862 3.805 4.175 1.00 95.81 99 TYR A N 1
ATOM 788 C CA . TYR A 1 99 ? 2.840 3.931 3.131 1.00 95.81 99 TYR A CA 1
ATOM 789 C C . TYR A 1 99 ? 1.984 2.673 2.979 1.00 95.81 99 TYR A C 1
ATOM 791 O O . TYR A 1 99 ? 1.577 2.334 1.872 1.00 95.81 99 TYR A O 1
ATOM 799 N N . ASP A 1 100 ? 1.742 1.935 4.059 1.00 95.81 100 ASP A N 1
ATOM 800 C CA . ASP A 1 100 ? 0.764 0.850 4.083 1.00 95.81 100 ASP A CA 1
ATOM 801 C C . ASP A 1 100 ? -0.627 1.398 3.749 1.00 95.81 100 ASP A C 1
ATOM 803 O O . ASP A 1 100 ? -1.069 2.402 4.301 1.00 95.81 100 ASP A O 1
ATOM 807 N N . SER A 1 101 ? -1.304 0.769 2.801 1.00 95.50 101 SER A N 1
ATOM 808 C CA . SER A 1 101 ? -2.619 1.187 2.337 1.00 95.50 101 SER A CA 1
ATOM 809 C C . SER A 1 101 ? -3.734 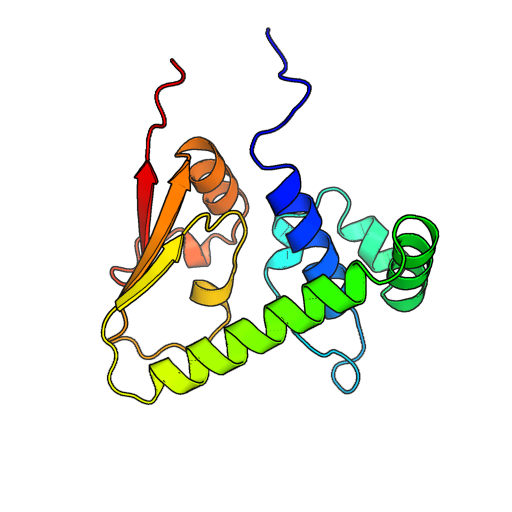0.226 2.744 1.00 95.50 101 SER A C 1
ATOM 811 O O . SER A 1 101 ? -4.886 0.463 2.382 1.00 95.50 101 SER A O 1
ATOM 813 N N . ARG A 1 102 ? -3.424 -0.841 3.501 1.00 95.69 102 ARG A N 1
ATOM 814 C CA . ARG A 1 102 ? -4.400 -1.837 3.978 1.00 95.69 102 ARG A CA 1
ATOM 815 C C . ARG A 1 102 ? -5.656 -1.225 4.580 1.00 95.69 102 ARG A C 1
ATOM 817 O O . ARG A 1 102 ? -6.726 -1.665 4.172 1.00 95.69 102 ARG A O 1
ATOM 824 N N . PRO A 1 103 ? -5.574 -0.200 5.449 1.00 92.06 103 PRO A N 1
ATOM 825 C CA . PRO A 1 103 ? -6.778 0.351 6.059 1.00 92.06 103 PRO A CA 1
ATOM 826 C C . PRO A 1 103 ? -7.727 1.008 5.045 1.00 92.06 103 PRO A C 1
ATOM 828 O O . PRO A 1 103 ? -8.897 1.184 5.347 1.00 92.06 103 PRO A O 1
ATOM 831 N N . TYR A 1 104 ? -7.233 1.354 3.851 1.00 91.12 104 TYR A N 1
ATOM 832 C CA . TYR A 1 104 ? -8.014 1.989 2.787 1.00 91.12 104 TYR A CA 1
ATOM 833 C C . TYR A 1 104 ? -8.442 1.015 1.680 1.00 91.12 104 TYR A C 1
ATOM 835 O O . TYR A 1 104 ? -9.335 1.346 0.900 1.00 91.12 104 TYR A O 1
ATOM 843 N N . ARG A 1 105 ? -7.766 -0.138 1.533 1.00 94.19 105 ARG A N 1
ATOM 844 C CA . ARG A 1 105 ? -7.997 -1.088 0.421 1.00 94.19 105 ARG A CA 1
ATOM 845 C C . ARG A 1 105 ? -8.561 -2.443 0.835 1.00 94.19 105 ARG A C 1
ATOM 847 O O . ARG A 1 105 ? -9.057 -3.150 -0.034 1.00 94.19 105 ARG A O 1
ATOM 854 N N . LEU A 1 106 ? -8.409 -2.842 2.097 1.00 93.69 106 LEU A N 1
ATOM 855 C CA . LEU A 1 106 ? -9.026 -4.062 2.611 1.00 93.69 106 LEU A CA 1
ATOM 856 C C . LEU A 1 106 ? -10.437 -3.738 3.100 1.00 93.69 106 LEU A C 1
ATOM 858 O O . LEU A 1 106 ? -10.651 -2.702 3.727 1.00 93.69 106 LEU A O 1
ATOM 862 N N . ASP A 1 107 ? -11.379 -4.639 2.831 1.00 91.56 107 ASP A N 1
ATOM 863 C CA . ASP A 1 107 ? -12.768 -4.525 3.281 1.00 91.56 107 ASP A CA 1
ATOM 864 C C . ASP A 1 107 ? -12.884 -4.970 4.746 1.00 91.56 107 ASP A C 1
ATOM 866 O O . ASP A 1 107 ? -13.328 -6.071 5.073 1.00 91.56 107 ASP A O 1
ATOM 870 N N . LEU A 1 108 ? -12.357 -4.139 5.646 1.00 90.50 108 LEU A N 1
ATOM 871 C CA . LEU A 1 108 ? -12.381 -4.410 7.078 1.00 90.50 108 LEU A CA 1
ATOM 872 C C . LEU A 1 108 ? -13.761 -4.056 7.655 1.00 90.50 108 LEU A C 1
ATOM 874 O O . LEU A 1 108 ? -14.253 -2.950 7.421 1.00 90.50 108 LEU A O 1
ATOM 878 N N . PRO A 1 109 ? -14.369 -4.930 8.480 1.00 90.44 109 PRO A N 1
ATOM 879 C CA . PRO A 1 109 ? -15.603 -4.606 9.182 1.00 90.44 109 PRO A CA 1
ATOM 880 C C . PRO A 1 109 ? -15.490 -3.306 9.985 1.00 90.44 109 PRO A C 1
ATOM 882 O O . PRO A 1 109 ? -14.519 -3.106 10.712 1.00 90.44 109 PRO A O 1
ATOM 885 N N . SER A 1 110 ? -16.528 -2.467 9.947 1.00 88.00 110 SER A N 1
ATOM 886 C CA . SER A 1 110 ? -16.554 -1.142 10.596 1.00 88.00 110 SER A CA 1
ATOM 887 C C . SER A 1 110 ? -16.303 -1.154 12.111 1.00 88.00 110 SER A C 1
ATOM 889 O O . SER A 1 110 ? -15.908 -0.139 12.682 1.00 88.00 110 SER A O 1
ATOM 891 N N . ARG A 1 111 ? -16.509 -2.302 12.771 1.00 88.69 111 ARG A N 1
ATOM 892 C CA . ARG A 1 111 ? -16.185 -2.503 14.192 1.00 88.69 111 ARG A CA 1
ATOM 893 C C . ARG A 1 111 ? -14.678 -2.491 14.477 1.00 88.69 111 ARG A C 1
ATOM 895 O O . ARG A 1 111 ? -14.287 -2.228 15.612 1.00 88.69 111 ARG A O 1
ATOM 902 N N . ILE A 1 112 ? -13.841 -2.798 13.482 1.00 91.31 112 ILE A N 1
ATOM 903 C CA . ILE A 1 112 ? -12.387 -2.864 13.634 1.00 91.31 112 ILE A CA 1
ATOM 904 C C . ILE A 1 112 ? -11.822 -1.449 13.577 1.00 91.31 112 ILE A C 1
ATOM 906 O O . ILE A 1 112 ? -11.916 -0.758 12.564 1.00 91.31 112 ILE A O 1
ATOM 910 N N . LYS A 1 113 ? -11.177 -1.031 14.664 1.00 91.12 113 LYS A N 1
ATOM 911 C CA . LYS A 1 113 ? -10.426 0.224 14.719 1.00 91.12 113 LYS A CA 1
ATOM 912 C C . LYS A 1 113 ? -8.990 -0.022 14.280 1.00 91.12 113 LYS A C 1
ATOM 914 O O . LYS A 1 113 ? -8.301 -0.861 14.863 1.00 91.12 113 LYS A O 1
ATOM 919 N N . VAL A 1 114 ? -8.534 0.722 13.280 1.00 90.94 114 VAL A N 1
ATOM 920 C CA . VAL A 1 114 ? -7.174 0.626 12.757 1.00 90.94 114 VAL A CA 1
ATOM 921 C C . VAL A 1 114 ? -6.314 1.751 13.324 1.00 90.94 114 VAL A C 1
ATOM 923 O O . VAL A 1 114 ? -6.647 2.933 13.210 1.00 90.94 114 VAL A O 1
ATOM 926 N N . PHE A 1 115 ? -5.185 1.381 13.917 1.00 91.38 115 PHE A N 1
ATOM 927 C CA . PHE A 1 115 ? -4.200 2.307 14.458 1.00 91.38 115 PHE A CA 1
ATOM 928 C C . PHE A 1 115 ? -2.907 2.204 13.664 1.00 91.38 115 PHE A C 1
ATOM 930 O O . PHE A 1 115 ? -2.321 1.129 13.552 1.00 91.38 115 PHE A O 1
ATOM 937 N N . GLU A 1 116 ? -2.441 3.331 13.138 1.00 91.94 116 GLU A N 1
ATOM 938 C CA . GLU A 1 116 ? -1.166 3.402 12.429 1.00 91.94 116 GLU A CA 1
ATOM 939 C C . GLU A 1 116 ? -0.129 4.078 13.312 1.00 91.94 116 GLU A C 1
ATOM 941 O O . GLU A 1 116 ? -0.294 5.239 13.681 1.00 91.94 116 GLU A O 1
ATOM 946 N N . VAL A 1 117 ? 0.936 3.357 13.648 1.00 91.69 117 VAL A N 1
ATOM 947 C CA . VAL A 1 117 ? 2.007 3.846 14.514 1.00 91.69 117 VAL A CA 1
ATOM 948 C C . VAL A 1 117 ? 3.254 4.070 13.673 1.00 91.69 117 VAL A C 1
ATOM 950 O O . VAL A 1 117 ? 3.833 3.125 13.138 1.00 91.69 117 VAL A O 1
ATOM 953 N N . ASP A 1 118 ? 3.669 5.327 13.543 1.00 91.00 118 ASP A N 1
ATOM 954 C CA . ASP A 1 118 ? 4.902 5.706 12.849 1.00 91.00 118 ASP A CA 1
ATOM 955 C C . ASP A 1 118 ? 5.345 7.119 13.271 1.00 91.00 118 ASP A C 1
ATOM 957 O O . ASP A 1 118 ? 4.697 7.786 14.082 1.00 91.00 118 ASP A O 1
ATOM 961 N N . GLN A 1 119 ? 6.447 7.598 12.707 1.00 89.88 119 GLN A N 1
ATOM 962 C CA . GLN A 1 119 ? 6.935 8.955 12.878 1.00 89.88 119 GLN A CA 1
ATOM 963 C C . GLN A 1 119 ? 5.938 9.976 12.318 1.00 89.88 119 GLN A C 1
ATOM 965 O O . GLN A 1 119 ? 5.386 9.810 11.224 1.00 89.88 119 GLN A O 1
ATOM 970 N N . ALA A 1 120 ? 5.770 11.086 13.043 1.00 88.62 120 ALA A N 1
ATOM 971 C CA . ALA A 1 120 ? 4.839 12.160 12.686 1.00 88.62 120 ALA A CA 1
ATOM 972 C C . ALA A 1 120 ? 5.028 12.672 11.247 1.00 88.62 120 ALA A C 1
ATOM 974 O O . ALA A 1 120 ? 4.058 12.896 10.521 1.00 88.62 120 ALA A O 1
ATOM 975 N N . GLU A 1 121 ? 6.285 12.820 10.824 1.00 89.31 121 GLU A N 1
ATOM 976 C CA . GLU A 1 121 ? 6.646 13.307 9.493 1.00 89.31 121 GLU A CA 1
ATOM 977 C C . GLU A 1 121 ? 6.179 12.353 8.382 1.00 89.31 121 GLU A C 1
ATOM 979 O O . GLU A 1 121 ? 5.542 12.793 7.425 1.00 89.31 121 GLU A O 1
ATOM 984 N N . VAL A 1 122 ? 6.417 11.045 8.533 1.00 89.69 122 VAL A N 1
ATOM 985 C CA . VAL A 1 122 ? 6.021 10.018 7.552 1.00 89.69 122 VAL A CA 1
ATOM 986 C C . VAL A 1 122 ? 4.497 9.950 7.434 1.00 89.69 122 VAL A C 1
ATOM 988 O O . VAL A 1 122 ? 3.949 9.947 6.331 1.00 89.69 122 VAL A O 1
ATOM 991 N N . GLN A 1 123 ? 3.796 9.988 8.570 1.00 89.88 123 GLN A N 1
ATOM 992 C CA . GLN A 1 123 ? 2.332 10.000 8.612 1.00 89.88 123 GLN A CA 1
ATOM 993 C C . GLN A 1 123 ? 1.737 11.264 7.977 1.00 89.88 123 GLN A C 1
ATOM 995 O O . GLN A 1 123 ? 0.738 11.193 7.258 1.00 89.88 123 GLN A O 1
ATOM 1000 N N . SER A 1 124 ? 2.366 12.423 8.190 1.00 89.62 124 SER A N 1
ATOM 1001 C CA . SER A 1 124 ? 1.978 13.675 7.533 1.00 89.62 124 SER A CA 1
ATOM 1002 C C . SER A 1 124 ? 2.124 13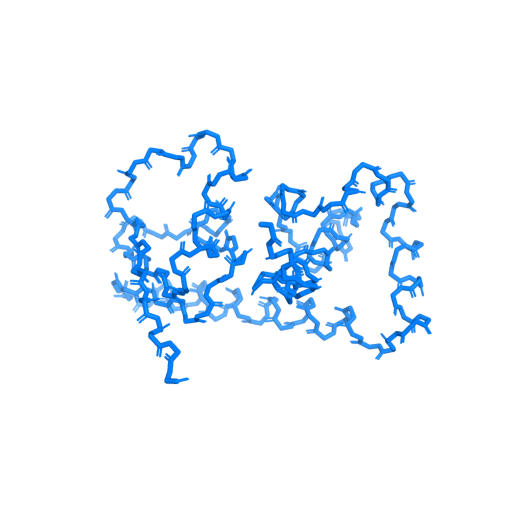.578 6.010 1.00 89.62 124 SER A C 1
ATOM 1004 O O . SER A 1 124 ? 1.179 13.873 5.275 1.00 89.62 124 SER A O 1
ATOM 1006 N N . GLN A 1 125 ? 3.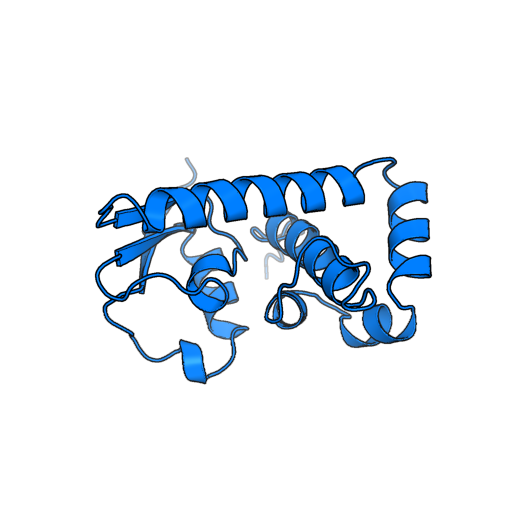263 13.071 5.525 1.00 91.38 125 GLN A N 1
ATOM 1007 C CA . GLN A 1 125 ? 3.514 12.888 4.091 1.00 91.38 125 GLN A CA 1
ATOM 1008 C C . GLN A 1 125 ? 2.531 11.903 3.446 1.00 91.38 125 GLN A C 1
ATOM 1010 O O . GLN A 1 125 ? 2.026 12.166 2.353 1.00 91.38 125 GLN A O 1
ATOM 1015 N N . LYS A 1 126 ? 2.209 10.796 4.127 1.00 92.19 126 LYS A N 1
ATOM 1016 C CA . LYS A 1 126 ? 1.210 9.825 3.665 1.00 92.19 126 LYS A CA 1
ATOM 1017 C C . LYS A 1 126 ? -0.154 10.482 3.469 1.00 92.19 126 LYS A C 1
ATOM 1019 O O . LYS A 1 126 ? -0.725 10.407 2.381 1.00 92.19 126 LYS A O 1
ATOM 1024 N N . ARG A 1 127 ? -0.660 11.164 4.504 1.00 91.19 127 ARG A N 1
ATOM 1025 C CA . ARG A 1 127 ? -1.967 11.840 4.464 1.00 91.19 127 ARG A CA 1
ATOM 1026 C C . ARG A 1 127 ? -2.015 12.949 3.420 1.00 91.19 127 ARG A C 1
ATOM 1028 O O . ARG A 1 127 ? -3.052 13.146 2.797 1.00 91.19 127 ARG A O 1
ATOM 1035 N N . ALA A 1 128 ? -0.907 13.655 3.195 1.00 91.50 128 ALA A N 1
ATOM 1036 C CA . ALA A 1 128 ? -0.834 14.680 2.160 1.00 91.50 128 ALA A CA 1
ATOM 1037 C C . ALA A 1 128 ? -1.031 14.093 0.749 1.00 91.50 128 ALA A C 1
ATOM 1039 O O . ALA A 1 128 ? -1.734 14.702 -0.063 1.00 91.50 128 ALA A O 1
ATOM 1040 N N . LYS A 1 129 ? -0.460 12.909 0.487 1.00 92.44 129 LYS A N 1
ATOM 1041 C CA . LYS A 1 129 ? -0.475 12.228 -0.818 1.00 92.44 129 LYS A CA 1
ATOM 1042 C C . LYS A 1 129 ? -1.754 11.437 -1.105 1.00 92.44 129 LYS A C 1
ATOM 1044 O O . LYS A 1 129 ? -2.119 11.302 -2.267 1.00 92.44 129 LYS A O 1
ATOM 1049 N N . LEU A 1 130 ? -2.431 10.922 -0.078 1.00 90.56 130 LEU A N 1
ATOM 1050 C CA . LEU A 1 130 ? -3.674 10.165 -0.256 1.00 90.56 130 LEU A CA 1
ATOM 1051 C C . LEU A 1 130 ? -4.791 11.009 -0.907 1.00 90.56 130 LEU A C 1
ATOM 1053 O O . LEU A 1 130 ? -4.842 12.226 -0.694 1.00 90.56 130 LEU A O 1
ATOM 1057 N N . PRO A 1 131 ? -5.720 10.380 -1.652 1.00 87.75 131 PRO A N 1
ATOM 1058 C CA . PRO A 1 131 ? -6.927 11.033 -2.154 1.00 87.75 131 PRO A CA 1
ATOM 1059 C C . PRO A 1 131 ? -7.732 11.745 -1.059 1.00 87.75 131 PRO A C 1
ATOM 1061 O O . PRO A 1 131 ? -7.776 11.304 0.090 1.00 87.75 131 PRO A O 1
ATOM 1064 N N . SER A 1 132 ? -8.416 12.835 -1.423 1.00 82.38 132 SER A N 1
ATOM 1065 C CA . SER A 1 132 ? -9.201 13.661 -0.489 1.00 82.38 132 SER A CA 1
ATOM 1066 C C . SER A 1 132 ? -10.287 12.885 0.258 1.00 82.38 132 SER A C 1
ATOM 1068 O O . SER A 1 132 ? -10.555 13.203 1.414 1.00 82.38 132 SER A O 1
ATOM 1070 N N . ILE A 1 133 ? -10.847 11.834 -0.349 1.00 77.62 133 ILE A N 1
ATOM 1071 C CA . ILE A 1 133 ? -11.864 10.967 0.268 1.00 77.62 133 ILE A CA 1
ATOM 1072 C C . ILE A 1 133 ? -11.389 10.306 1.574 1.00 77.62 133 ILE A C 1
ATOM 1074 O O . ILE A 1 133 ? -12.210 9.999 2.429 1.00 77.62 133 ILE A O 1
ATOM 1078 N N . PHE A 1 134 ? -10.074 10.154 1.771 1.00 80.31 134 PHE A N 1
ATOM 1079 C CA . PHE A 1 134 ? -9.483 9.581 2.989 1.00 80.31 134 PHE A CA 1
ATOM 1080 C C . PHE A 1 134 ? -8.959 10.631 3.974 1.00 80.31 134 PHE A C 1
ATOM 1082 O O . PHE A 1 134 ? -8.435 10.276 5.027 1.00 80.31 134 PHE A O 1
ATOM 1089 N N . LYS A 1 135 ? -9.060 11.925 3.643 1.00 68.25 135 LYS A N 1
ATOM 1090 C CA . LYS A 1 135 ? -8.600 13.028 4.508 1.00 68.25 135 LYS A CA 1
ATOM 1091 C C . LY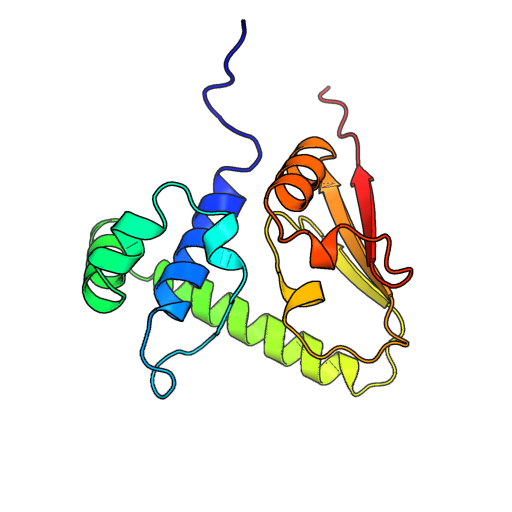S A 1 135 ? -9.655 13.464 5.528 1.00 68.25 135 LYS A C 1
ATOM 1093 O O . LYS A 1 135 ? -9.363 14.296 6.383 1.00 68.25 135 LYS A O 1
ATOM 1098 N N . VAL A 1 136 ? -10.866 12.913 5.444 1.00 52.97 136 VAL A N 1
ATOM 1099 C CA . VAL A 1 136 ? -11.915 13.087 6.454 1.00 52.97 136 VAL A CA 1
ATOM 1100 C C . VAL A 1 136 ? -11.541 12.233 7.671 1.00 52.97 136 VAL A C 1
ATOM 1102 O O . VAL A 1 136 ? -11.130 11.088 7.477 1.00 52.97 136 VAL A O 1
ATOM 1105 N N . PRO A 1 137 ? -11.651 12.734 8.915 1.00 50.88 137 PRO A N 1
ATOM 1106 C CA . PRO A 1 137 ? -11.387 11.932 10.102 1.00 50.88 137 PRO A CA 1
ATOM 1107 C C . PRO A 1 137 ? -12.489 10.878 10.254 1.00 50.88 137 PRO A C 1
ATOM 1109 O O . PRO A 1 137 ? -13.480 11.073 10.952 1.00 50.88 137 PRO A O 1
ATOM 1112 N N . ILE A 1 138 ? -12.341 9.752 9.559 1.00 46.81 138 ILE A N 1
ATOM 1113 C CA 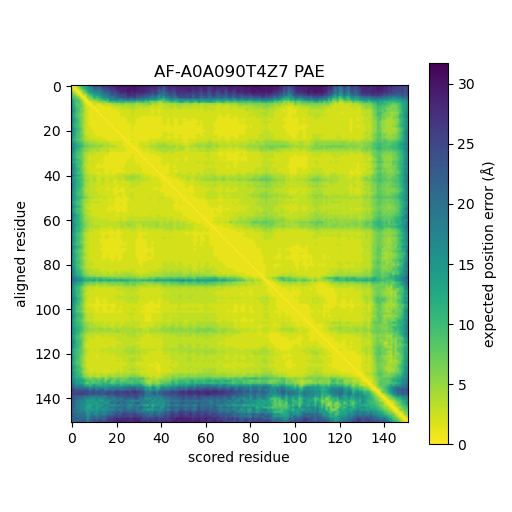. ILE A 1 138 ? -13.167 8.578 9.800 1.00 46.81 138 ILE A CA 1
ATOM 1114 C C . ILE A 1 138 ? -12.707 8.031 11.151 1.00 46.81 138 ILE A C 1
ATOM 1116 O O . ILE A 1 138 ? -11.547 7.657 11.319 1.00 46.81 138 ILE A O 1
ATOM 1120 N N . LEU A 1 139 ? -13.620 7.998 12.121 1.00 43.50 139 LEU A N 1
ATOM 1121 C CA . LEU A 1 139 ? -13.389 7.584 13.513 1.00 43.50 139 LEU A CA 1
ATOM 1122 C C . LEU A 1 139 ? -12.854 6.137 13.673 1.00 43.50 139 LEU A C 1
ATOM 1124 O O . LEU A 1 139 ? -12.608 5.700 14.798 1.00 43.50 139 LEU A O 1
ATOM 1128 N N . SER A 1 140 ? -12.656 5.398 12.574 1.00 51.94 140 SER A N 1
ATOM 1129 C CA . SER A 1 140 ? -12.047 4.064 12.514 1.00 51.94 140 SER A CA 1
ATOM 1130 C C . SER A 1 140 ? -10.535 4.066 12.252 1.00 51.94 140 SER A C 1
ATOM 1132 O O . SER A 1 140 ? -9.912 3.027 12.457 1.00 51.94 140 SER A O 1
ATOM 1134 N N . HIS A 1 141 ? -9.929 5.188 11.835 1.00 56.94 141 HIS A N 1
ATOM 1135 C CA . HIS A 1 141 ? -8.495 5.276 11.531 1.00 56.94 141 HIS A CA 1
ATOM 1136 C C . HIS A 1 141 ? -7.821 6.366 12.362 1.00 56.94 141 HIS A C 1
ATOM 1138 O O . HIS A 1 141 ? -8.043 7.557 12.148 1.00 56.94 141 HIS A O 1
ATOM 1144 N N . MET A 1 142 ? -6.963 5.963 13.300 1.00 60.31 142 MET A N 1
ATOM 1145 C CA . MET A 1 142 ? -6.201 6.894 14.130 1.00 60.31 142 MET A CA 1
ATOM 1146 C C . MET A 1 142 ? -4.702 6.666 13.934 1.00 60.31 142 MET A C 1
ATOM 1148 O O . MET A 1 142 ? -4.153 5.648 14.351 1.00 60.31 142 MET A O 1
ATOM 1152 N N . SER A 1 143 ? -4.021 7.623 13.300 1.00 58.38 143 SER A N 1
ATOM 1153 C CA . SER A 1 143 ? -2.558 7.617 13.229 1.00 58.38 143 SER A CA 1
ATOM 1154 C C . SER A 1 143 ? -1.987 8.113 14.557 1.00 58.38 143 SER A C 1
ATOM 1156 O O . SER A 1 143 ? -2.097 9.297 14.882 1.00 58.38 143 SER A O 1
ATOM 1158 N N . VAL A 1 144 ? -1.342 7.230 15.311 1.00 65.50 144 VAL A N 1
ATOM 1159 C CA . VAL A 1 144 ? -0.592 7.592 16.514 1.00 65.50 144 VAL A CA 1
ATOM 1160 C C . VAL A 1 144 ? 0.823 7.946 16.079 1.00 65.50 144 VAL A C 1
ATOM 1162 O O . VAL A 1 144 ? 1.620 7.090 15.703 1.00 65.50 144 VAL A O 1
ATOM 1165 N N . SER A 1 145 ? 1.123 9.241 16.083 1.00 61.66 145 SER A N 1
ATOM 1166 C CA . SER A 1 145 ? 2.452 9.725 15.725 1.00 61.66 145 SER A CA 1
ATOM 1167 C C . SER A 1 145 ? 3.373 9.632 16.935 1.00 61.66 145 SER A C 1
ATOM 1169 O O . SER A 1 145 ? 3.122 10.287 17.944 1.00 61.66 145 SER A O 1
ATOM 1171 N N . ILE A 1 146 ? 4.445 8.849 16.834 1.00 58.03 146 ILE A N 1
ATOM 1172 C CA . ILE A 1 146 ? 5.492 8.828 17.858 1.00 58.03 146 ILE A CA 1
ATOM 1173 C C . ILE A 1 146 ? 6.548 9.858 17.456 1.00 58.03 146 ILE A C 1
ATOM 1175 O O . ILE A 1 146 ? 7.124 9.786 16.367 1.00 58.03 146 ILE A O 1
ATOM 1179 N N . LEU A 1 147 ? 6.803 10.836 18.328 1.00 49.06 147 LEU A N 1
ATOM 1180 C CA . LEU A 1 147 ? 7.990 11.675 18.219 1.00 49.06 147 LEU A CA 1
ATOM 1181 C C . LEU A 1 147 ? 9.159 10.865 18.782 1.00 49.06 147 LEU A C 1
ATOM 1183 O O . LEU A 1 147 ? 9.333 10.781 19.994 1.00 49.06 147 LEU A O 1
ATOM 1187 N N . ILE A 1 148 ? 9.935 10.229 17.908 1.00 47.94 148 ILE A N 1
ATOM 1188 C CA . ILE A 1 148 ? 11.223 9.675 18.321 1.00 47.94 148 ILE A CA 1
ATOM 1189 C C . ILE A 1 148 ? 12.138 10.885 18.502 1.00 47.94 148 ILE A C 1
ATOM 1191 O O . ILE A 1 148 ? 12.591 11.473 17.520 1.00 47.94 148 ILE A O 1
ATOM 1195 N N . ALA A 1 149 ? 12.332 11.313 19.748 1.00 34.16 149 ALA A N 1
ATOM 1196 C CA . ALA A 1 149 ? 13.397 12.245 20.072 1.00 34.16 149 ALA A CA 1
ATOM 1197 C C . ALA A 1 149 ? 14.713 11.527 19.763 1.00 34.16 149 ALA A C 1
ATOM 1199 O O . ALA A 1 149 ? 15.041 10.527 20.399 1.00 34.16 149 ALA A O 1
ATOM 1200 N N . SER A 1 150 ? 15.420 11.979 18.730 1.00 40.16 150 SER A N 1
ATOM 1201 C CA . SER A 1 150 ? 16.804 11.575 18.520 1.00 40.16 150 SER A CA 1
ATOM 1202 C C . SER A 1 150 ? 17.592 11.985 19.768 1.00 40.16 150 SER A C 1
ATOM 1204 O O . SER A 1 150 ? 17.592 13.172 20.101 1.00 40.16 150 SER A O 1
ATOM 1206 N N . CYS A 1 151 ? 18.191 11.025 20.479 1.00 36.72 151 CYS A N 1
ATOM 1207 C CA . CYS A 1 151 ? 19.299 11.327 21.387 1.00 36.72 151 CYS A CA 1
ATOM 1208 C C . CYS A 1 151 ? 20.482 11.897 20.600 1.00 36.72 151 CYS A C 1
ATOM 1210 O O . CYS A 1 151 ? 20.648 11.498 19.421 1.00 36.72 151 CYS A O 1
#

InterPro domains:
  IPR007213 Methyltransferase Ppm1/Ppm2/Tcmp [PF04072] (13-137)
  IPR011610 S-adenosyl-L-methionine-dependent methyltransferase ML2640-like [TIGR00027] (10-144)
  IPR029063 S-adenosyl-L-methionine-dependent methyltransferase superfamily [G3DSA:3.40.50.150] (7-145)
  IPR029063 S-adenosyl-L-methionine-dependent methyltransferase superfamily [SSF53335] (10-135)